Protein 8PRR (pdb70)

Sequence (80 aa):
TGGSVHHSSPAIGQDGTIYVGSNDHYLYAINPNGKLKWKFETGGSVHHSSPAIGQDGTIYVGSNDHYLYAINPNGKLKWKFE

InterPro domains:
  IPR002372 Pyrrolo-quinoline quinone repeat domain [PF13360] (106-211)
  IPR002372 Pyrrolo-quinoline quinone repeat domain [PF13360] (218-345)
  IPR011047 Quinoprotein alcohol dehydrogenase-like superfamily [SSF50998] (24-347)
  IPR015943 WD40/YVTN repeat-like-containing domain superfamily [G3DSA:2.130.10.10] (20-104)
  IPR015943 WD40/YVTN repeat-like-containing domain superfamily [G3DSA:2.130.10.10] (105-196)
  IPR018391 Pyrrolo-quinoline quinone beta-propeller repeat [SM00564] (42-73)
  IPR018391 Pyrrolo-quinoline quinone beta-propeller repeat [SM00564] (82-113)
  IPR018391 Pyrrolo-quinoline quinone beta-propeller repeat [SM00564] (122-153)
  IPR018391 Pyrrolo-quinoline quinone beta-propeller repeat [SM00564] (162-193)
  IPR018391 Pyrrolo-quinoline quinone beta-propeller repeat [SM00564] (202-233)
  IPR018391 Pyrrolo-quinoline quinone beta-propeller repeat [SM00564] (242-273)
  IPR018391 Pyrrolo-quinoline quinone beta-propeller repeat [SM00564] (282-312)
  IPR018391 Pyrrolo-quinoline quinone beta-propeller repeat [SM00564] (321-354)
  IPR052091 Beta-alanine Activation and Resistance [PTHR44394] (18-204)

Radius of gyration: 11.1 Å; Cα contacts (8 Å, |Δi|>4): 221; chains: 1; bounding box: 22×25×26 Å

Solvent-accessible surface area: 4485 Å² total; per-residue (Å²): 93,68,30,65,79,115,4,62,88,16,125,9,165,106,21,2,48,13,13,0,0,37,30,68,54,0,22,0,45,31,95,119,58,146,92,89,27,106,32,108,6,55,8,22,0,77,46,54,11,59,53,13,184,104,14,2,0,70,2,14,14,86,33,143,53,77,10,0,0,36,66,89,13,141,76,95,108,102,140,129

Organism: Dictyoglomus thermophilum (strain ATCC 35947 / DSM 3960 / H-6-12) (NCBI:txid309799)

Secondary structure (DSSP, 8-state):
--S---SPPEE-TT--EEEE-TTSEEEEE-TTS-EEEEEE-SS---SPPEE-TTS-EEEE-TTS-EEEE-TTS-EEEEE-

B-factor: mean 28.13, std 5.61, range [9.38, 81.81]

Structure (mmCIF, N/CA/C/O backbone):
data_8PRR
#
_entry.id   8PRR
#
_cell.length_a   55.830
_cell.length_b   55.830
_cell.length_c   108.450
_cell.angle_alpha   90.00
_cell.angle_beta   90.00
_cell.angle_gamma   90.00
#
_symmetry.space_group_name_H-M   'I 4 2 2'
#
loop_
_entity.id
_entity.type
_entity.pdbx_description
1 polymer 'Cell surface protein'
2 non-polymer 'COBALT (II) ION'
3 water water
#
loop_
_atom_site.group_PDB
_atom_site.id
_atom_site.type_symbol
_atom_site.label_atom_id
_atom_site.label_alt_id
_atom_site.label_comp_id
_atom_site.label_asym_id
_atom_site.label_entity_id
_atom_site.label_seq_id
_atom_site.pdbx_PDB_ins_code
_atom_site.Cartn_x
_atom_site.Cartn_y
_atom_site.Cartn_z
_atom_site.occupancy
_atom_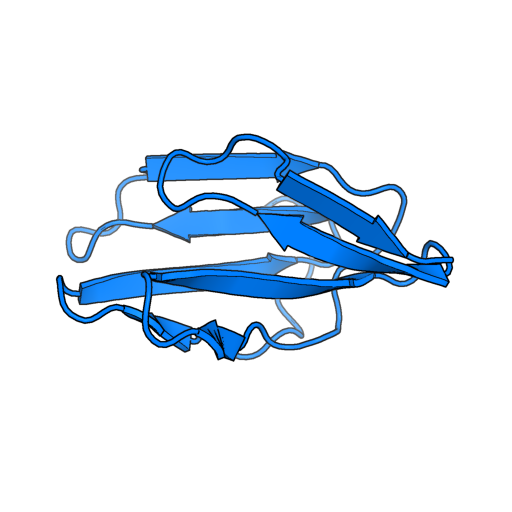site.B_iso_or_equiv
_atom_site.auth_seq_id
_atom_site.auth_comp_id
_atom_site.auth_asym_id
_atom_site.auth_atom_id
_atom_site.pdbx_PDB_model_num
ATOM 1 N N . THR A 1 5 ? -2.541 18.509 -8.217 0.78 26.19 1 THR A N 1
ATOM 2 C CA . THR A 1 5 ? -3.911 18.055 -7.861 1.00 25.72 1 THR A CA 1
ATOM 3 C C . THR A 1 5 ? -4.096 18.246 -6.359 0.93 26.10 1 THR A C 1
ATOM 4 O O . THR A 1 5 ? -3.163 18.721 -5.732 0.86 27.57 1 THR A O 1
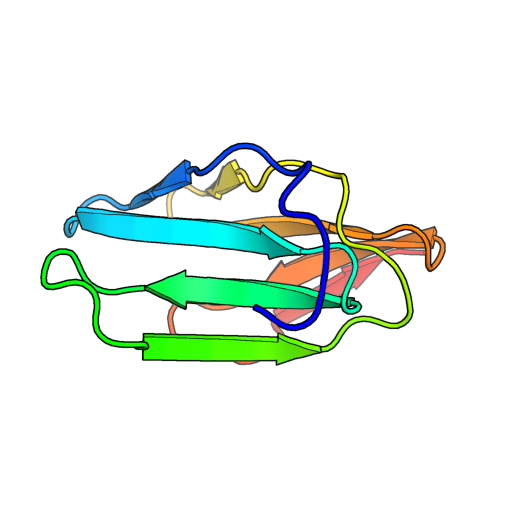ATOM 15 N N . GLY A 1 6 ? -5.167 17.712 -5.784 1.00 24.19 2 GLY A N 1
ATOM 16 C CA . GLY A 1 6 ? -5.320 17.718 -4.344 0.72 25.87 2 GLY A CA 1
ATOM 17 C C . GLY A 1 6 ? -4.629 16.596 -3.599 1.00 26.62 2 GLY A C 1
ATOM 18 O O . GLY A 1 6 ? -4.644 16.599 -2.364 0.73 28.27 2 GLY A O 1
ATOM 22 N N . GLY A 1 7 ? -4.022 15.634 -4.297 0.97 26.70 3 GLY A N 1
ATOM 23 C CA . GLY A 1 7 ? -3.391 14.517 -3.621 0.97 25.80 3 GLY A CA 1
ATOM 24 C C . GLY A 1 7 ? -2.459 13.744 -4.530 1.00 24.20 3 GLY A C 1
ATOM 25 O O . GLY A 1 7 ? -2.259 14.091 -5.696 0.99 23.93 3 GLY A O 1
ATOM 29 N N . SER A 1 8 ? -1.895 12.670 -3.976 1.00 24.94 4 SER A N 1
ATOM 30 C CA . SER A 1 8 ? -0.891 11.891 -4.691 1.00 24.17 4 SER A CA 1
ATOM 31 C C . SER A 1 8 ? -1.424 11.424 -6.040 0.96 23.51 4 SER A C 1
ATOM 32 O O . SER A 1 8 ? -2.554 10.942 -6.149 1.00 23.53 4 SER A O 1
ATOM 40 N N . VAL A 1 9 ? -0.594 11.557 -7.079 1.00 24.09 5 VAL A N 1
ATOM 41 C CA . VAL A 1 9 ? -0.937 11.076 -8.406 0.92 23.57 5 VAL A CA 1
ATOM 42 C C . VAL A 1 9 ? -0.340 9.676 -8.538 0.97 24.00 5 VAL A C 1
ATOM 43 O O . VAL A 1 9 ? 0.749 9.485 -9.102 1.00 23.88 5 VAL A O 1
ATOM 56 N N A HIS A 1 10 ? -1.021 8.694 -7.964 0.58 22.01 6 HIS A N 1
ATOM 57 N N B HIS A 1 10 ? -1.063 8.707 -8.009 0.42 24.95 6 HIS A N 1
ATOM 58 C CA A HIS A 1 10 ? -0.566 7.318 -8.109 0.58 22.92 6 HIS A CA 1
ATOM 59 C CA B HIS A 1 10 ? -0.682 7.304 -8.017 0.42 26.44 6 HIS A CA 1
ATOM 60 C C A HIS A 1 10 ? -0.929 6.770 -9.482 0.58 20.41 6 HIS A C 1
ATOM 61 C C B HIS A 1 10 ? -1.080 6.628 -9.320 0.42 23.77 6 HIS A C 1
ATOM 62 O O A HIS A 1 10 ? -0.173 5.980 -10.062 0.58 20.93 6 HIS A O 1
ATOM 63 O O B HIS A 1 10 ? -0.461 5.629 -9.707 0.42 23.98 6 HIS A O 1
ATOM 89 N N . SER A 1 11 ? -2.086 7.171 -10.002 1.00 21.63 7 SER A N 1
ATOM 90 C CA . SER A 1 11 ? -2.535 6.699 -11.304 1.00 20.36 7 SER A CA 1
ATOM 91 C C . SER A 1 11 ? -1.515 7.039 -12.384 1.00 21.30 7 SER A C 1
ATOM 92 O O . SER A 1 11 ? -0.764 8.012 -12.278 1.00 21.32 7 SER A O 1
ATOM 99 N N . SER A 1 12 ? -1.509 6.225 -13.457 1.00 21.05 8 SER A N 1
ATOM 100 C CA . SER A 1 12 ? -0.560 6.395 -14.555 1.00 20.82 8 SER A CA 1
ATOM 101 C C . SER A 1 12 ? -1.252 7.059 -15.733 1.00 21.30 8 SER A C 1
ATOM 102 O O . SER A 1 12 ? -2.332 6.609 -16.138 1.00 21.50 8 SER A O 1
ATOM 110 N N . PRO A 1 13 ? -0.679 8.109 -16.319 1.00 19.23 9 PRO A N 1
ATOM 111 C CA . PRO A 1 13 ? -1.409 8.858 -17.348 1.00 20.74 9 PRO A CA 1
ATOM 112 C C . PRO A 1 13 ? -1.669 8.045 -18.605 1.00 20.09 9 PRO A C 1
ATOM 113 O O . PRO A 1 13 ? -0.899 7.154 -18.977 1.00 20.65 9 PRO A O 1
ATOM 124 N N . ALA A 1 14 ? -2.788 8.363 -19.251 0.98 22.42 10 ALA A N 1
ATOM 125 C CA . ALA A 1 14 ? -3.111 7.886 -20.586 1.00 22.82 10 ALA A CA 1
ATOM 126 C C . ALA A 1 14 ? -3.207 9.090 -21.513 1.00 23.34 10 ALA A C 1
ATOM 127 O O . ALA A 1 14 ? -3.615 10.180 -21.099 1.00 22.92 10 ALA A O 1
ATOM 134 N N . ILE A 1 15 ? -2.830 8.889 -22.771 1.00 24.98 11 ILE A N 1
ATOM 135 C CA . ILE A 1 15 ? -2.717 9.973 -23.741 0.98 26.78 11 ILE A CA 1
ATOM 136 C C . ILE A 1 15 ? -3.719 9.724 -24.858 0.93 26.82 11 ILE A C 1
ATOM 137 O O . ILE A 1 15 ? -3.698 8.664 -25.496 1.00 26.16 11 ILE A O 1
ATOM 153 N N . GLY A 1 16 ? -4.596 10.700 -25.091 1.00 27.57 12 GLY A N 1
ATOM 154 C CA . GLY A 1 16 ? -5.557 10.599 -26.165 1.00 28.19 12 GLY A CA 1
ATOM 155 C C . GLY A 1 16 ? -4.947 10.922 -27.513 1.00 29.71 12 GLY A C 1
ATOM 156 O O . GLY A 1 16 ? -3.829 11.423 -27.623 0.89 28.55 12 GLY A O 1
ATOM 160 N N . GLN A 1 17 ? -5.715 10.626 -28.564 1.00 30.76 13 GLN A N 1
ATOM 161 C CA . GLN A 1 17 ? -5.218 10.838 -29.918 0.85 31.64 13 GLN A CA 1
ATOM 162 C C . GLN A 1 17 ? -4.882 12.302 -30.176 0.74 30.95 13 GLN A C 1
ATOM 163 O O . GLN A 1 17 ? -3.986 12.599 -30.974 0.83 30.77 13 GLN A O 1
ATOM 176 N N . ASP A 1 18 ? -5.586 13.225 -29.526 1.00 29.55 14 ASP A N 1
ATOM 177 C CA . ASP A 1 18 ? -5.324 14.649 -29.686 1.00 29.01 14 ASP A CA 1
ATOM 178 C C . ASP A 1 18 ? -4.301 15.178 -28.685 1.00 27.05 14 ASP A C 1
ATOM 179 O O . ASP A 1 18 ? -4.062 16.388 -28.644 0.93 27.70 14 ASP A O 1
ATOM 187 N N . GLY A 1 19 ? -3.692 14.303 -27.886 0.84 26.10 15 GLY A N 1
ATOM 188 C CA . GLY A 1 19 ? -2.661 14.693 -26.950 0.96 25.88 15 GLY A CA 1
ATOM 189 C C . GLY A 1 19 ? -3.140 14.938 -25.536 1.00 25.66 15 GLY A C 1
ATOM 190 O O . GLY A 1 19 ? -2.303 15.137 -24.645 0.95 26.21 15 GLY A O 1
ATOM 194 N N . THR A 1 20 ? -4.451 14.939 -25.304 1.00 22.87 16 THR A N 1
ATOM 195 C CA . THR A 1 20 ? -4.967 15.125 -23.956 1.00 23.47 16 THR A CA 1
ATOM 196 C C . THR A 1 20 ? -4.405 14.055 -23.030 1.00 23.79 16 THR A C 1
ATOM 197 O O . THR A 1 20 ? -4.360 12.872 -23.376 0.97 26.51 16 THR A O 1
ATOM 208 N N . ILE A 1 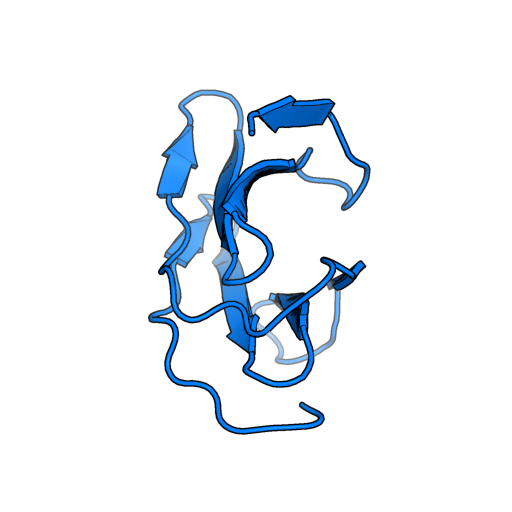21 ? -3.971 14.477 -21.847 1.00 23.72 17 ILE A N 1
ATOM 209 C CA . ILE A 1 21 ? -3.412 13.578 -20.845 1.00 22.03 17 ILE A CA 1
ATOM 210 C C . ILE A 1 21 ? -4.465 13.351 -19.769 1.00 21.69 17 ILE A C 1
ATOM 211 O O . ILE A 1 21 ? -4.952 14.306 -19.153 1.00 23.13 17 ILE A O 1
ATOM 227 N N . TYR A 1 22 ? -4.821 12.090 -19.546 1.00 21.71 18 TYR A N 1
ATOM 228 C CA . TYR A 1 22 ? -5.801 11.711 -18.538 1.00 22.64 18 TYR A CA 1
ATOM 229 C C . TYR A 1 22 ? -5.090 10.977 -17.413 1.00 22.50 18 TYR A C 1
ATOM 230 O O . TYR A 1 22 ? -4.297 10.066 -17.669 1.00 22.64 18 TYR A O 1
ATOM 248 N N . VAL A 1 23 ? -5.378 11.360 -16.173 1.00 21.38 19 VAL A N 1
ATOM 249 C CA . VAL A 1 23 ? -4.745 10.722 -15.023 1.00 21.60 19 VAL A CA 1
ATOM 250 C C . VAL A 1 23 ? -5.645 10.902 -13.810 1.00 20.12 19 VAL A C 1
ATOM 251 O O . VAL A 1 23 ? -6.311 11.930 -13.657 1.00 20.89 19 VAL A O 1
ATOM 264 N N . GLY A 1 24 ? -5.663 9.879 -12.950 1.00 22.15 20 GLY A N 1
ATOM 265 C CA . GLY A 1 24 ? -6.370 9.966 -11.695 1.00 21.22 20 GLY A CA 1
ATOM 266 C C . GLY A 1 24 ? -5.502 10.515 -10.575 1.00 21.56 20 GLY A C 1
ATOM 267 O O . GLY A 1 24 ? -4.276 10.559 -10.667 1.00 23.77 20 GLY A O 1
ATOM 271 N N . SER A 1 25 ? -6.168 10.947 -9.506 1.00 20.49 21 SER A N 1
ATOM 272 C CA . SER A 1 25 ? -5.498 11.463 -8.324 0.93 23.51 21 SER A CA 1
ATOM 273 C C . SER A 1 25 ? -6.155 10.877 -7.085 1.00 22.72 21 SER A C 1
ATOM 274 O O . SER A 1 25 ? -7.339 10.531 -7.095 1.00 23.39 21 SER A O 1
ATOM 282 N N . ASN A 1 26 ? -5.370 10.765 -6.011 1.00 22.33 22 ASN A N 1
ATOM 283 C CA . ASN A 1 26 ? -5.926 10.342 -4.733 1.00 22.01 22 ASN A CA 1
ATOM 284 C C . ASN A 1 26 ? -6.903 11.362 -4.159 1.00 22.64 22 ASN A C 1
ATOM 285 O O . ASN A 1 26 ? -7.559 11.066 -3.155 1.00 25.99 22 ASN A O 1
ATOM 296 N N . ASP A 1 27 ? -7.019 12.546 -4.766 0.85 23.73 23 ASP A N 1
ATOM 297 C CA . ASP A 1 27 ? -8.030 13.517 -4.365 1.00 23.18 23 ASP A CA 1
ATOM 298 C C . ASP A 1 27 ? -9.422 13.172 -4.885 1.00 24.27 23 ASP A C 1
ATOM 299 O O . ASP A 1 27 ? -10.342 13.973 -4.696 1.00 25.21 23 ASP A O 1
ATOM 308 N N . HIS A 1 28 ? -9.573 12.022 -5.550 0.97 22.92 24 HIS A N 1
ATOM 309 C CA . HIS A 1 28 ? -10.846 11.440 -5.968 1.00 23.32 24 HIS A CA 1
ATOM 310 C C . HIS A 1 28 ? -11.194 11.758 -7.419 1.00 24.23 24 HIS A C 1
ATOM 311 O O . HIS A 1 28 ? -12.164 11.214 -7.957 1.00 23.21 24 HIS A O 1
ATOM 325 N N . TYR A 1 29 ? -10.423 12.626 -8.064 1.00 22.61 25 TYR A N 1
ATOM 326 C CA . TYR A 1 29 ? -10.770 13.125 -9.385 1.00 22.45 25 TYR A CA 1
ATOM 327 C C . TYR A 1 29 ? -9.994 12.407 -10.481 1.00 23.59 25 TYR A C 1
ATOM 328 O O . TYR A 1 29 ? -8.849 11.987 -10.292 1.00 24.05 25 TYR A O 1
ATOM 346 N N . LEU A 1 30 ? -10.639 12.274 -11.638 0.89 23.50 26 LEU A N 1
ATOM 347 C CA . LEU A 1 30 ? -9.964 11.986 -12.895 1.00 23.51 26 LEU A CA 1
ATOM 348 C C . LEU A 1 30 ? -9.744 13.310 -13.615 1.00 21.99 26 LEU A C 1
ATOM 349 O O . LEU A 1 30 ? -10.685 14.095 -13.787 1.00 22.84 26 LEU A O 1
ATOM 365 N N . TYR A 1 31 ? -8.506 13.559 -14.025 0.89 24.50 27 TYR A N 1
ATOM 366 C CA . TYR A 1 31 ? -8.114 14.819 -14.635 1.00 22.97 27 TYR A CA 1
ATOM 367 C C . TYR A 1 31 ? -7.899 14.634 -16.129 1.00 21.96 27 TYR A C 1
ATOM 368 O O . TYR A 1 31 ? -7.405 13.594 -16.571 1.00 23.81 27 TYR A O 1
ATOM 386 N N . ALA A 1 32 ? -8.288 15.647 -16.898 1.00 22.73 28 ALA A N 1
ATOM 387 C CA . ALA A 1 32 ? -8.023 15.726 -18.330 1.00 23.89 28 ALA A CA 1
ATOM 388 C C . ALA A 1 32 ? -7.263 17.025 -18.557 1.00 25.13 28 ALA A C 1
ATOM 389 O O . ALA A 1 32 ? -7.820 18.114 -18.380 1.00 25.50 28 ALA A O 1
ATOM 396 N N . ILE A 1 33 ? -5.994 16.914 -18.936 1.00 23.77 29 ILE A N 1
ATOM 397 C CA . ILE A 1 33 ? -5.089 18.053 -19.014 0.98 24.31 29 ILE A CA 1
ATOM 398 C C . ILE A 1 33 ? -4.614 18.189 -20.452 1.00 24.74 29 ILE A C 1
ATOM 399 O O . ILE A 1 33 ? -4.257 17.193 -21.092 1.00 25.22 29 ILE A O 1
ATOM 415 N N . ASN A 1 34 ? -4.624 19.418 -20.960 1.00 24.47 30 ASN A N 1
ATOM 416 C CA . ASN A 1 34 ? -4.194 19.680 -22.322 0.95 26.26 30 ASN A CA 1
ATOM 417 C C . ASN A 1 34 ? -2.674 19.610 -22.418 1.00 25.77 30 ASN A C 1
ATOM 418 O O . ASN A 1 34 ? -1.970 19.778 -21.419 0.97 25.69 30 ASN A O 1
ATOM 429 N N . PRO A 1 35 ? -2.139 19.362 -23.616 1.00 27.33 31 PRO A N 1
ATOM 430 C CA . PRO A 1 35 ? -0.676 19.259 -23.756 0.76 27.55 31 PRO A CA 1
ATOM 431 C C . PRO A 1 35 ? 0.080 20.483 -23.272 0.94 27.30 31 PRO A C 1
ATOM 432 O O . PRO A 1 35 ? 1.269 20.365 -22.950 1.00 28.17 31 PRO A O 1
ATOM 443 N N . ASN A 1 36 ? -0.560 21.652 -23.215 1.00 27.16 32 ASN A N 1
ATOM 444 C CA . ASN A 1 36 ? 0.097 22.852 -22.711 1.00 26.44 32 ASN A CA 1
ATOM 445 C C . ASN A 1 36 ? 0.091 22.935 -21.189 1.00 27.82 32 ASN A C 1
ATOM 446 O O . ASN A 1 36 ? 0.582 23.926 -20.638 0.81 29.46 32 ASN A O 1
ATOM 457 N N . GLY A 1 37 ? -0.459 21.935 -20.503 1.00 25.89 33 GLY A N 1
ATOM 458 C CA . GLY A 1 37 ? -0.483 21.918 -19.058 1.00 25.96 33 GLY A CA 1
ATOM 459 C C .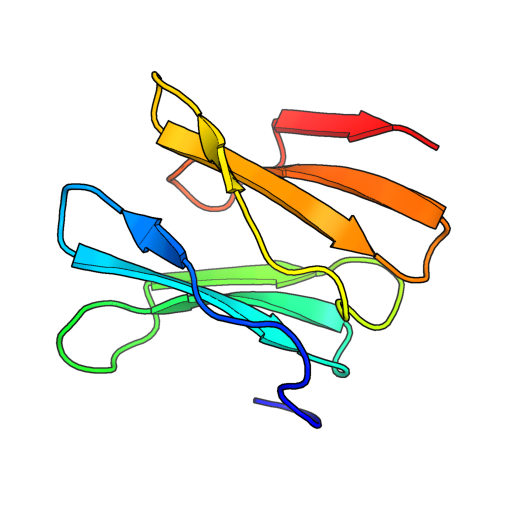 GLY A 1 37 ? -1.691 22.568 -18.424 1.00 25.79 33 GLY A C 1
ATOM 460 O O . GLY A 1 37 ? -1.754 22.644 -17.190 0.94 26.91 33 GLY A O 1
ATOM 464 N N . LYS A 1 38 ? -2.649 23.040 -19.219 1.00 25.22 34 LYS A N 1
ATOM 465 C CA . LYS A 1 38 ? -3.848 23.674 -18.691 1.00 25.90 34 LYS A CA 1
ATOM 466 C C . LYS A 1 38 ? -4.968 22.650 -18.574 1.00 25.11 34 LYS A C 1
ATOM 467 O O . LYS A 1 38 ? -5.112 21.765 -19.424 0.93 26.99 34 LYS A O 1
ATOM 486 N N . LEU A 1 39 ? -5.761 22.779 -17.514 1.00 26.30 35 LEU A N 1
ATOM 487 C CA . LEU A 1 39 ? -6.830 21.826 -17.252 1.00 26.30 35 LEU A CA 1
ATOM 488 C C . LEU A 1 39 ? -7.890 21.902 -18.342 1.00 26.11 35 LEU A C 1
ATOM 489 O O . LEU A 1 39 ? -8.341 22.991 -18.711 1.00 27.54 35 LEU A O 1
ATOM 505 N N . LYS A 1 40 ? -8.288 20.738 -18.859 0.92 27.00 36 LYS A N 1
ATOM 506 C CA . LYS A 1 40 ? -9.447 20.651 -19.739 0.94 27.49 36 LYS A CA 1
ATOM 507 C C . LYS A 1 40 ? -10.720 20.396 -18.936 1.00 26.76 36 LYS A C 1
ATOM 508 O O . LYS A 1 40 ? -11.696 21.142 -19.062 0.92 27.99 36 LYS A O 1
ATOM 527 N N . TRP A 1 41 ? -10.723 19.356 -18.105 1.00 26.90 37 TRP A N 1
ATOM 528 C CA . TRP A 1 41 ? -11.800 19.154 -17.147 0.80 25.72 37 TRP A CA 1
ATOM 529 C C . TRP A 1 41 ? -11.327 18.175 -16.081 1.00 24.79 37 TRP A C 1
ATOM 530 O O . TRP A 1 41 ? -10.275 17.543 -16.209 1.00 25.54 37 TRP A O 1
ATOM 551 N N . LYS A 1 42 ? -12.129 18.056 -15.026 0.99 27.27 38 LYS A N 1
ATOM 552 C CA . LYS A 1 42 ? -11.913 17.075 -13.973 1.00 26.65 38 LYS A CA 1
ATOM 553 C C . LYS A 1 42 ? -13.260 16.503 -13.556 1.00 24.69 38 LYS A C 1
ATOM 554 O O . LYS A 1 42 ? -14.277 17.203 -13.562 1.00 26.31 38 LYS A O 1
ATOM 573 N N . PHE A 1 43 ? -13.264 15.216 -13.209 1.00 25.33 39 PHE A N 1
ATOM 574 C CA . PHE A 1 43 ? -14.480 14.500 -12.843 1.00 25.39 39 PHE A CA 1
ATOM 575 C C . PHE A 1 43 ? -14.283 13.850 -11.483 0.86 26.14 39 PHE A C 1
ATOM 576 O O . PHE A 1 43 ? -13.306 13.122 -11.278 1.00 26.38 39 PHE A O 1
ATOM 593 N N . GLU A 1 44 ? -15.218 14.092 -10.566 1.00 25.76 40 GLU A N 1
ATOM 594 C CA . GLU A 1 44 ? -15.088 13.626 -9.191 0.67 27.67 40 GLU A CA 1
ATOM 595 C C . GLU A 1 44 ? -15.734 12.254 -9.029 1.00 26.13 40 GLU A C 1
ATOM 596 O O . GLU A 1 44 ? -16.924 12.083 -9.318 0.88 27.50 40 GLU A O 1
ATOM 608 N N . THR A 1 45 ? -14.949 11.285 -8.563 1.00 25.18 41 THR A N 1
ATOM 609 C CA . THR A 1 45 ? -15.462 10.013 -8.084 1.00 25.22 41 THR A CA 1
ATOM 610 C C . THR A 1 45 ? -15.571 10.067 -6.560 1.00 27.41 41 THR A C 1
ATOM 611 O O . THR A 1 45 ? -15.294 11.088 -5.925 1.00 27.73 41 THR A O 1
ATOM 622 N N . GLY A 1 46 ? -15.969 8.948 -5.964 1.00 26.90 42 GLY A N 1
ATOM 623 C CA . GLY A 1 46 ? -16.162 8.876 -4.533 0.86 26.60 42 GLY A CA 1
ATOM 624 C C . GLY A 1 46 ? -14.948 8.491 -3.720 1.00 25.82 42 GLY A C 1
ATOM 625 O O . GLY A 1 46 ? -15.030 8.453 -2.488 0.90 28.28 42 GLY A O 1
ATOM 629 N N . GLY A 1 47 ? -13.820 8.201 -4.362 1.00 23.32 43 GLY A N 1
ATOM 630 C CA . GLY A 1 47 ? -12.629 7.800 -3.640 0.76 24.68 43 GLY A CA 1
ATOM 631 C C . GLY A 1 47 ? -11.407 7.943 -4.519 1.00 23.42 43 GLY A C 1
ATOM 632 O O . GLY A 1 47 ? -11.495 8.335 -5.684 1.00 24.21 43 GLY A O 1
ATOM 636 N N . SER A 1 48 ? -10.254 7.604 -3.940 1.00 23.72 44 SER A N 1
ATOM 637 C CA . SER A 1 48 ? -8.985 7.741 -4.643 1.00 24.11 44 SER A CA 1
ATOM 638 C C . SER A 1 48 ? -9.039 7.039 -5.992 1.00 23.66 44 SER A C 1
ATOM 639 O O . SER A 1 48 ? -9.497 5.897 -6.095 1.00 25.28 44 SER A O 1
ATOM 647 N N . VAL A 1 49 ? -8.570 7.731 -7.028 1.00 21.81 45 VAL A N 1
ATOM 648 C CA . VAL A 1 49 ? -8.471 7.146 -8.360 0.96 22.55 45 VAL A CA 1
ATOM 649 C C . VAL A 1 49 ? -7.057 6.611 -8.548 0.99 21.71 45 VAL A C 1
ATOM 650 O O . VAL A 1 49 ? -6.220 7.239 -9.208 0.99 23.84 45 VAL A O 1
ATOM 663 N N A HIS A 1 50 ? -6.789 5.437 -7.966 0.42 21.09 46 HIS A N 1
ATOM 664 N N B HIS A 1 50 ? -6.768 5.461 -7.944 0.58 22.75 46 HIS A N 1
ATOM 665 C CA A HIS A 1 50 ? -5.500 4.775 -8.125 0.42 20.96 46 HIS A CA 1
ATOM 666 C CA B HIS A 1 50 ? -5.474 4.841 -8.186 0.58 23.80 46 HIS A CA 1
ATOM 667 C C A HIS A 1 50 ? -5.382 4.091 -9.481 0.42 18.94 46 HIS A C 1
ATOM 668 C C B HIS A 1 50 ? -5.413 4.256 -9.588 0.58 23.40 46 HIS A C 1
ATOM 669 O O A HIS A 1 50 ? -4.274 3.966 -10.018 0.42 19.38 46 HIS A O 1
ATOM 670 O O B HIS A 1 50 ? -4.376 4.337 -10.258 0.58 27.18 46 HIS A O 1
ATOM 696 N N . SER A 1 51 ? -6.504 3.632 -10.030 1.00 21.77 47 SER A N 1
ATOM 697 C CA . SER A 1 51 ? -6.527 2.990 -11.334 1.00 20.22 47 SER A CA 1
ATOM 698 C C . SER A 1 51 ? -6.024 3.946 -12.407 1.00 21.01 47 SER A C 1
ATOM 699 O O . SER A 1 51 ? -6.173 5.165 -12.306 1.00 22.60 47 SER A O 1
ATOM 706 N N . SER A 1 52 ? -5.418 3.379 -13.440 1.00 21.68 48 SER A N 1
ATOM 707 C CA . SER A 1 52 ? -4.890 4.159 -14.549 1.00 21.10 48 SER A CA 1
ATOM 708 C C . SER A 1 52 ? -5.870 4.113 -15.706 1.00 21.83 48 SER A C 1
ATOM 709 O O . SER A 1 52 ? -6.339 3.025 -16.066 1.00 21.08 48 SER A O 1
ATOM 717 N N . PRO A 1 53 ? -6.217 5.246 -16.311 1.00 20.96 49 PRO A N 1
ATOM 718 C CA . PRO A 1 53 ? -7.292 5.239 -17.308 0.91 22.27 49 PRO A CA 1
ATOM 719 C C . PRO A 1 53 ? -6.897 4.537 -18.597 1.00 22.68 49 PRO A C 1
ATOM 720 O O . PRO A 1 53 ? -5.726 4.496 -18.986 1.00 22.96 49 PRO A O 1
ATOM 731 N N . ALA A 1 54 ? -7.907 3.976 -19.258 1.00 22.73 50 ALA A N 1
ATOM 732 C CA . ALA A 1 54 ? -7.790 3.428 -20.599 1.00 22.67 50 ALA A CA 1
ATOM 733 C C . ALA A 1 54 ? -8.727 4.201 -21.517 1.00 21.72 50 ALA A C 1
ATOM 734 O O . ALA A 1 54 ? -9.747 4.737 -21.073 1.00 23.84 50 ALA A O 1
ATOM 741 N N . ILE A 1 55 ? -8.379 4.258 -22.799 1.00 23.02 51 ILE A N 1
ATOM 742 C CA . ILE A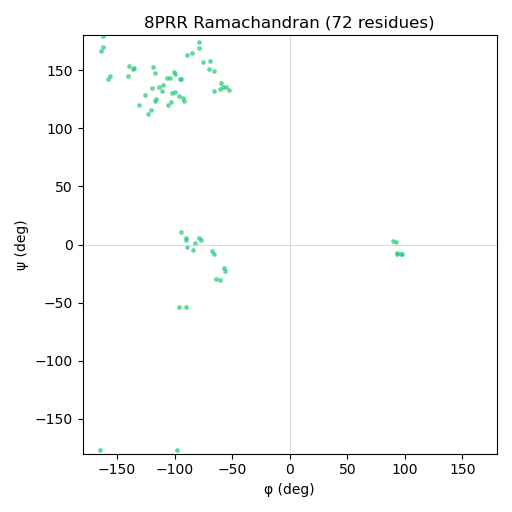 1 55 ? -9.121 5.040 -23.782 1.00 23.24 51 ILE A CA 1
ATOM 743 C C . ILE A 1 55 ? -9.708 4.088 -24.813 0.99 24.40 51 ILE A C 1
ATOM 744 O O . ILE A 1 55 ? -8.977 3.303 -25.428 1.00 24.22 51 ILE A O 1
ATOM 760 N N . GLY A 1 56 ? -11.031 4.166 -25.003 0.99 25.58 52 GLY A N 1
ATOM 761 C CA . GLY A 1 56 ? -11.704 3.327 -25.969 0.98 25.95 52 GLY A CA 1
ATOM 762 C C . GLY A 1 56 ? -11.538 3.820 -27.393 0.97 26.46 52 GLY A C 1
ATOM 763 O O . GLY A 1 56 ? -10.983 4.886 -27.659 1.00 26.04 52 GLY A O 1
ATOM 767 N N . GLN A 1 57 ? -12.038 3.011 -28.330 0.87 26.47 53 GLN A N 1
ATOM 768 C CA . GLN A 1 57 ? -11.905 3.356 -29.741 1.00 27.34 53 GLN A CA 1
ATOM 769 C C . GLN A 1 57 ? -12.654 4.639 -30.075 1.00 27.53 53 GLN A C 1
ATOM 770 O O . GLN A 1 57 ? -12.252 5.375 -30.983 0.96 28.56 53 GLN A O 1
ATOM 784 N N . ASP A 1 58 ? -13.738 4.925 -29.356 1.00 27.14 54 ASP A N 1
ATOM 785 C CA . ASP A 1 58 ? -14.525 6.132 -29.572 1.00 25.61 54 ASP A CA 1
ATOM 786 C C . ASP A 1 58 ? -14.113 7.280 -28.658 1.00 25.62 54 ASP A C 1
ATOM 787 O O . ASP A 1 58 ? -14.819 8.292 -28.597 1.00 27.75 54 ASP A O 1
ATOM 796 N N . GLY A 1 59 ? -12.990 7.148 -27.951 1.00 25.31 55 GLY A N 1
ATOM 797 C CA . GLY A 1 59 ? -12.495 8.194 -27.084 0.92 25.71 55 GLY A CA 1
ATOM 798 C C . GLY A 1 59 ? -12.937 8.101 -25.640 1.00 24.08 55 GLY A C 1
ATOM 799 O O . GLY A 1 59 ? -12.445 8.876 -24.809 1.00 23.33 55 GLY A O 1
ATOM 803 N N . THR A 1 60 ? -13.848 7.188 -25.313 1.00 23.64 56 THR A N 1
ATOM 804 C CA . THR A 1 60 ? -14.316 7.064 -23.940 0.92 22.91 56 THR A CA 1
ATOM 805 C C . THR A 1 60 ? -13.144 6.744 -23.023 1.00 21.24 56 THR A C 1
ATOM 806 O O . THR A 1 60 ? -12.264 5.948 -23.366 1.00 22.14 56 THR A O 1
ATOM 817 N N . ILE A 1 61 ? -13.131 7.370 -21.850 1.00 22.84 57 ILE A N 1
ATOM 818 C CA . ILE A 1 61 ? -12.082 7.172 -20.856 1.00 22.07 57 ILE A CA 1
ATOM 819 C C . ILE A 1 61 ? -12.654 6.319 -19.732 1.00 19.86 57 ILE A C 1
ATOM 820 O O . ILE A 1 61 ? -13.636 6.706 -19.087 1.00 22.50 57 ILE A O 1
ATOM 836 N N . TYR A 1 62 ? -12.043 5.161 -19.499 1.00 19.94 58 TYR A N 1
ATOM 837 C CA . TYR A 1 62 ? -12.459 4.250 -18.445 1.00 20.90 58 TYR A CA 1
ATOM 838 C C . TYR A 1 62 ? -11.408 4.243 -17.345 0.91 22.66 58 TYR A C 1
ATOM 839 O O . TYR A 1 62 ? -10.207 4.212 -17.626 1.00 22.24 58 TYR A O 1
ATOM 857 N N . VAL A 1 63 ? -11.860 4.260 -16.095 1.00 21.22 59 VAL A N 1
ATOM 858 C CA . VAL A 1 63 ? -10.945 4.250 -14.960 1.00 20.26 59 VAL A CA 1
ATOM 859 C C . VAL A 1 63 ? -11.696 3.737 -13.742 1.00 21.54 59 VAL A C 1
ATOM 860 O O . VAL A 1 63 ? -12.877 4.036 -13.550 1.00 21.06 59 VAL A O 1
ATOM 873 N N . GLY A 1 64 ? -10.998 2.956 -12.919 1.00 22.77 60 GLY A N 1
ATOM 874 C CA . GLY A 1 64 ? -11.549 2.520 -11.659 1.00 22.29 60 GLY A CA 1
ATOM 875 C C . GLY A 1 64 ? -11.338 3.538 -10.552 1.00 21.27 60 GLY A C 1
ATOM 876 O O . GLY A 1 64 ? -10.541 4.469 -10.670 1.00 21.03 60 GLY A O 1
ATOM 880 N N . SER A 1 65 ? -12.082 3.355 -9.465 1.00 21.11 61 SER A N 1
ATOM 881 C CA . SER A 1 65 ? -11.956 4.206 -8.293 0.94 22.98 61 SER A CA 1
ATOM 882 C C . SER A 1 65 ? -12.040 3.344 -7.044 1.00 21.26 61 SER A C 1
ATOM 883 O O . SER A 1 65 ? -12.644 2.268 -7.051 1.00 22.12 61 SER A O 1
ATOM 891 N N . ASN A 1 66 ? -11.425 3.829 -5.965 1.00 22.96 62 ASN A N 1
ATOM 892 C CA . ASN A 1 66 ? -11.515 3.137 -4.687 1.00 24.72 62 ASN A CA 1
ATOM 893 C C . ASN A 1 66 ? -12.924 3.167 -4.107 1.00 24.24 62 ASN A C 1
ATOM 894 O O . ASN A 1 66 ? -13.167 2.516 -3.084 1.00 25.16 62 ASN A O 1
ATOM 905 N N . ASP A 1 67 ? -13.855 3.891 -4.731 0.97 23.64 63 ASP A N 1
ATOM 906 C CA . ASP A 1 67 ? -15.255 3.869 -4.322 1.00 22.74 63 ASP A CA 1
ATOM 907 C C . ASP A 1 67 ? -16.006 2.637 -4.830 1.00 23.12 63 ASP A C 1
ATOM 908 O O . ASP A 1 67 ? -17.224 2.557 -4.645 0.95 22.66 63 ASP A O 1
ATOM 917 N N . HIS A 1 68 ? -15.309 1.689 -5.461 0.91 22.78 64 HIS A N 1
ATOM 918 C CA . HIS A 1 68 ? -15.782 0.391 -5.941 1.00 23.18 64 HIS A CA 1
ATOM 919 C C . HIS A 1 68 ? -16.245 0.407 -7.395 0.92 22.85 64 HIS A C 1
ATOM 920 O O . HIS A 1 68 ? -16.536 -0.657 -7.940 1.00 23.62 64 HIS A O 1
ATOM 934 N N . TYR A 1 69 ? -16.332 1.566 -8.038 0.98 23.59 65 TYR A N 1
ATOM 935 C CA . TYR A 1 69 ? -16.916 1.657 -9.366 0.90 21.58 65 TYR A CA 1
ATOM 936 C C . TYR A 1 69 ? -15.847 1.710 -10.451 1.00 20.41 65 TYR A C 1
ATOM 937 O O . TYR A 1 69 ? -14.760 2.262 -10.260 1.00 23.15 65 TYR A O 1
ATOM 955 N N . LEU A 1 70 ? -16.178 1.122 -11.598 0.85 23.37 66 LEU A N 1
ATOM 956 C CA . LEU A 1 70 ? -15.507 1.418 -12.854 1.00 23.06 66 LEU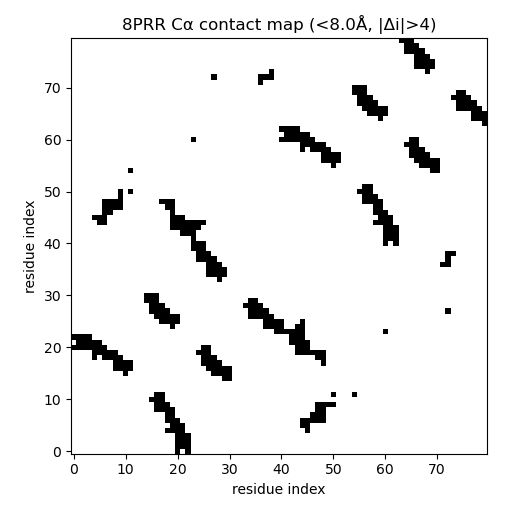 A CA 1
ATOM 957 C C . LEU A 1 70 ? -16.290 2.526 -13.546 1.00 23.27 66 LEU A C 1
ATOM 958 O O . LEU A 1 70 ? -17.505 2.405 -13.746 1.00 24.23 66 LEU A O 1
ATOM 974 N N . TYR A 1 71 ? -15.600 3.603 -13.904 1.00 22.29 67 TYR A N 1
ATOM 975 C CA . TYR A 1 71 ? -16.229 4.760 -14.519 1.00 22.22 67 TYR A CA 1
ATOM 976 C C . TYR A 1 71 ? -15.937 4.788 -16.011 1.00 22.79 67 TYR A C 1
ATOM 977 O O . TYR A 1 71 ? -14.843 4.424 -16.447 1.00 23.44 67 TYR A O 1
ATOM 995 N N . ALA A 1 72 ? -16.928 5.216 -16.786 1.00 22.76 68 ALA A N 1
ATOM 996 C CA . ALA A 1 72 ? -16.767 5.522 -18.201 0.97 24.29 68 ALA A CA 1
ATOM 997 C C . ALA A 1 72 ? -17.138 6.985 -18.383 0.96 2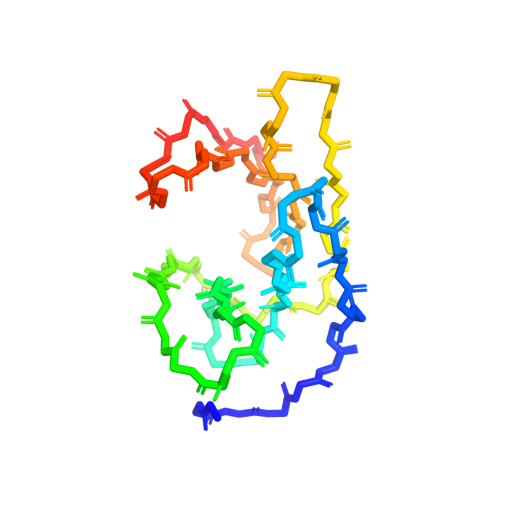4.68 68 ALA A C 1
ATOM 998 O O . ALA A 1 72 ? -18.289 7.368 -18.149 1.00 24.40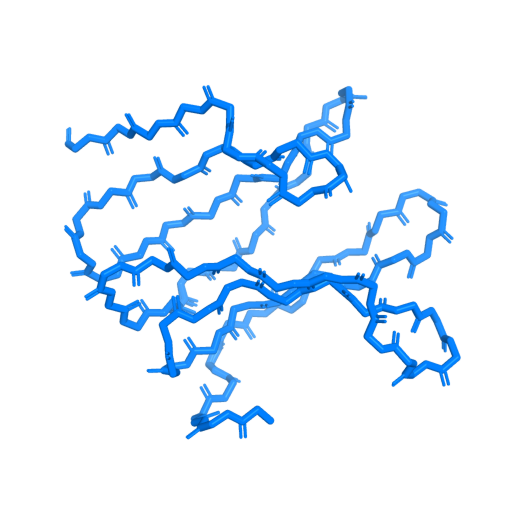 68 ALA A O 1
ATOM 1005 N N . ILE A 1 73 ? -16.165 7.800 -18.777 1.00 22.87 69 ILE A N 1
ATOM 1006 C CA . ILE A 1 73 ? -16.329 9.245 -18.874 1.00 22.93 69 ILE A CA 1
ATOM 1007 C C . ILE A 1 73 ? -16.232 9.644 -20.338 1.00 21.25 69 ILE A C 1
ATOM 1008 O O . ILE A 1 73 ? -15.351 9.173 -21.066 0.96 23.62 69 ILE A O 1
ATOM 1024 N N . ASN A 1 74 ? -17.142 10.512 -20.770 1.00 23.02 70 ASN A N 1
ATOM 1025 C CA . ASN A 1 74 ? -17.106 11.006 -22.132 1.00 24.05 70 ASN A CA 1
ATOM 1026 C C . ASN A 1 74 ? -15.901 11.925 -22.317 1.00 23.71 70 ASN A C 1
ATOM 1027 O O . ASN A 1 74 ? -15.370 12.471 -21.348 1.00 24.61 70 ASN A O 1
ATOM 1038 N N . PRO A 1 75 ? -15.443 12.103 -23.558 1.00 24.00 71 PRO A N 1
ATOM 1039 C CA . PRO A 1 75 ? -14.296 12.997 -23.790 1.00 24.05 71 PRO A CA 1
ATOM 1040 C C . PRO A 1 75 ? -14.504 14.414 -23.285 1.00 23.56 71 PRO A C 1
ATOM 1041 O O . PRO A 1 75 ? -13.515 15.131 -23.083 1.00 24.28 71 PRO A O 1
ATOM 1052 N N . ASN A 1 76 ? -15.746 14.843 -23.078 1.00 23.14 72 ASN A N 1
ATOM 1053 C CA . ASN A 1 76 ? -16.033 16.192 -22.608 1.00 22.79 72 ASN A CA 1
ATOM 1054 C C . ASN A 1 76 ? -16.094 16.293 -21.088 0.86 24.73 72 ASN A C 1
ATOM 1055 O O . ASN A 1 76 ? -16.402 17.369 -20.566 0.91 27.37 72 ASN A O 1
ATOM 1066 N N . GLY A 1 77 ? -15.808 15.209 -20.370 1.00 23.67 73 GLY A N 1
ATOM 1067 C CA . GLY A 1 77 ? -15.795 15.226 -18.925 1.00 24.14 73 GLY A CA 1
ATOM 1068 C C . GLY A 1 77 ? -17.101 14.851 -18.260 1.00 25.14 73 GLY A C 1
ATOM 1069 O O . GLY A 1 77 ? -17.174 14.871 -17.024 0.95 27.62 73 GLY A O 1
ATOM 1073 N N . LYS A 1 78 ? -18.130 14.506 -19.027 1.00 25.34 74 LYS A N 1
ATOM 1074 C CA . LYS A 1 78 ? -19.424 14.142 -18.472 0.99 25.99 74 LYS A CA 1
ATOM 1075 C C . LYS A 1 78 ? -19.535 12.629 -18.337 0.88 26.11 74 LYS A C 1
ATOM 1076 O O . LYS A 1 78 ? -19.056 11.877 -19.191 1.00 27.36 74 LYS A O 1
ATOM 1095 N N . LEU A 1 79 ? -20.170 12.194 -17.252 0.95 26.91 75 LEU A N 1
ATOM 1096 C CA . LEU A 1 79 ? -20.325 10.772 -16.987 1.00 25.82 75 LEU A CA 1
ATOM 1097 C C . LEU A 1 79 ? -21.107 10.101 -18.108 1.00 24.33 75 LEU A C 1
ATOM 1098 O O . LEU A 1 79 ? -22.145 10.604 -18.547 0.88 25.41 75 LEU A O 1
ATOM 1114 N N . LYS A 1 80 ? -20.600 8.958 -18.571 1.00 25.26 76 LYS A N 1
ATOM 1115 C CA . LYS A 1 80 ? -21.337 8.087 -19.480 0.90 26.98 76 LYS A CA 1
ATOM 1116 C C . LYS A 1 80 ? -22.051 6.973 -18.723 0.91 25.76 76 LYS A C 1
ATOM 1117 O O . LYS A 1 80 ? -23.265 6.805 -18.869 0.98 25.62 76 LYS A O 1
ATOM 1136 N N . TRP A 1 81 ? -21.321 6.216 -17.906 1.00 24.33 77 TRP A N 1
ATOM 1137 C CA . TRP A 1 81 ? -21.932 5.295 -16.955 0.97 23.39 77 TRP A CA 1
ATOM 1138 C C . TRP A 1 81 ? -20.881 4.899 -15.927 1.00 24.17 77 TRP A C 1
ATOM 1139 O O . TRP A 1 81 ? -19.685 5.145 -16.106 1.00 23.57 77 TRP A O 1
ATOM 1160 N N . LYS A 1 82 ? -21.344 4.283 -14.841 1.00 26.47 78 LYS A N 1
ATOM 1161 C CA . LYS A 1 82 ? -20.463 3.719 -13.828 1.00 26.50 78 LYS A CA 1
ATOM 1162 C C . LYS A 1 82 ? -20.992 2.348 -13.428 1.00 25.46 78 LYS A C 1
ATOM 1163 O O . LYS A 1 82 ? -22.198 2.093 -13.488 1.00 25.54 78 LYS A O 1
ATOM 1182 N N . PHE A 1 83 ? -20.078 1.467 -13.019 1.00 25.58 79 PHE A N 1
ATOM 1183 C CA . PHE A 1 83 ? -20.405 0.076 -12.727 1.00 25.49 79 PHE A CA 1
ATOM 1184 C C . PHE A 1 83 ? -19.829 -0.306 -11.371 0.93 27.86 79 PHE A C 1
ATOM 1185 O O . PHE A 1 83 ? -18.614 -0.251 -11.174 1.00 26.18 79 PHE A O 1
ATOM 1202 N N . GLU A 1 84 ? -20.714 -0.701 -10.438 0.86 30.02 80 GLU A N 1
ATOM 1203 C CA . GLU A 1 84 ? -20.301 -1.152 -9.079 0.52 32.41 80 GLU A CA 1
ATOM 1204 C C . GLU A 1 84 ? -20.054 -2.668 -9.032 0.62 32.88 80 GLU A C 1
ATOM 1205 O O . GLU A 1 84 ? -20.713 -3.399 -9.772 0.55 32.77 80 GLU A O 1
#

Foldseek 3Di:
DPAAQLADWDADPQGWIWGWGQVQKIWTAHPVGHTQDIEGHDGGFNFYWDADPQGWIWGDGPVGWIFTAHNNGHGPDIHD

Nearest PDB structures (foldseek):
  8prs-assembly1_A  TM=1.010E+00  e=6.432E-13  Dictyoglomus thermophilum H-6-12
  8prd-assembly1_A  TM=9.961E-01  e=8.410E-13  Dictyoglomus thermophilum H-6-12
  8pra-assembly2_D  TM=1.009E+00  e=4.936E-12  synthetic construct
  8prj-assembly1_A  TM=1.010E+00  e=5.495E-12  synthetic construct
  6tjd-assembly1_B  TM=1.005E+00  e=8.497E-10  synthetic construct

=== Feature glossary ===
Key to the feature types in this record:

— What the protein is —

Primary structure: the covalent order of the twenty standard amino acids along the backbone. Two proteins with the same sequence will (almost always) fold to the same structure; two with 30% identity often share a fold but not the details.

Database cross-references. InterPro integrates a dozen domain/family signature databases into unified entries with residue-range hits. GO terms attach function/process/location labels with evidence codes. CATH codes position the fold in a four-level structural taxonomy. Organism is the NCBI-taxonomy species name.

— Where its atoms are —

The mmCIF block holds the 3D Cartesian coordinates of each backbone atom (N, Cα, C, O) in ångströms. mmCIF is the PDB's canonical archive format — a tagged-loop text representation of the atomic model.

Six rendered views show the 3D structure from the faces of a cube — i.e. along ±x, ±y, ±z. Rendering representation is drawn randomly per protein from cartoon (secondary-structure ribbons), sticks (backbone bonds), or molecular surface; coloring is either N→C rainbow (blue at the N-terminus through red at the C-terminus) or one color per chain.

— Local backbone conformation —

DSSP 8-state secondary structure assigns each residue one of H (α-helix), G (3₁₀-helix), I (π-helix), E (extended β-strand), B (isolated β-bridge), T (hydrogen-bonded turn), S (bend), or '-' (coil). The assignment is computed from backbone hydrogen-bond geometry via the Kabsch–Sander algorithm.

P-SEA three-state annotation labels each residue as helix, strand, or coil based purely on the geometry of the Cα trace. It serves as a fallback when the full backbone (and thus DSSP) is unavailable.

The φ/ψ torsion pair specifies the backbone conformation at each residue. φ rotates about the N–Cα bond, ψ about the Cα–C bond. Steric clashes forbid most of the (φ, ψ) plane — the allowed regions (α-helix basin, β-sheet basin, left-handed helix) are the Ramachandran-allowed regions.

— Global shape and packing —

The geometric summary reports three shape descriptors. Rg (radius of gyration) measures how spread out the Cα atoms are about their centre of mass; compact globular proteins have small Rg, elongated or unfolded ones large. Cα contacts (<8 Å, |i−j|>4) count long-range residue pairs in spatial proximity — high for tightly packed folds, near zero for rods or random coil. The bounding-box extents give the protein's footprint along x, y, z in Å.

Accessible surface area quantifies burial. A residue with SASA near zero is packed into the hydrophobic core; one with SASA >100 Å² sits on the surface. Computed here via the Shrake–Rupley numerical algorithm with a 1.4 Å probe.

Plot images: a contact map (which residues are close in 3D, as an N×N binary image), a Ramachandran scatter (backbone torsion angles, revealing secondary-structure composition at a glance), and — for AlphaFold structures — a PAE heatmap (pairwise prediction confidence).

— Structural neighborhood —

The Foldseek 3Di string encodes local tertiary geometry as a 20-letter alphabet — one character per residue — derived from the relative positions of nearby Cα atoms. Unlike the amino-acid sequence, 3Di is a direct function of the 3D structure, so two proteins with the same fold have similar 3Di strings even at low sequence identity.

Nearest PDB neighbors are the top structural matches found by Foldseek when searching this structure against the entire Protein Data Bank. Each hit reports a TM-score (0 to 1; >0.5 almost always implies the same fold) and an E-value. These are *structural* homologs — they may share no detectable sequence similarity.

— Confidence and disorder —

For AlphaFold models, the B-factor field carries pLDDT — the model's own estimate of local accuracy on a 0–100 scale. Regions with pLDDT<50 should be treated as essentially unmodeled; they often correspond to intrinsically disordered segments.

B-factor (Debye–Waller factor) reflects atomic displacement in the crystal lattice. It is an experimental observable (units Å²), not a prediction; low values mean the atom is pinned down, high values mean it moves or is heterogeneous across the crystal.

Predicted aligned error is AlphaFold's pairwise confidence. Unlike pLDDT (per-residue), PAE is per-residue-pair and captures whether two parts of the structure are correctly placed relative to each other. Units are ångströms of expected positional error.